Protein AF-A0A350US09-F1 (afdb_monomer)

Solvent-accessible surface area (backbone atoms only — not comparable to full-atom values): 3875 Å² total; per-residue (Å²): 142,73,64,71,60,58,52,51,54,49,51,52,50,39,61,75,65,42,42,64,58,55,51,50,58,54,21,74,76,34,70,63,53,37,50,38,52,49,35,70,71,67,64,80,50,59,68,70,57,42,48,63,75,58,57,53,66,73,58,57,58,61,73,75,107

Sequence (65 aa):
MHDGCGVRIFTNLCTRFEFMGHLLAIAALDSVCMEAMFDSVSGHKPYKEILLNSISFPLTVNMIR

Foldseek 3Di:
DPPVVVVVVVVVVCVVVVVVVVQVVVCVVPVLSVVLVCCVPVVPDDNVVSCVSNDPVVVVVVVVD

pLDDT: mean 72.73, std 11.36, range [43.62, 85.12]

Nearest PDB structures (foldseek):
  3a98-assembly2_C  TM=3.824E-01  e=7.392E+00  Homo sapiens

Mean predicted aligned error: 9.97 Å

Radius of gyration: 14.26 Å; Cα contacts (8 Å, |Δi|>4): 25; chains: 1; bounding box: 32×31×24 Å

Structure (mmCIF, N/CA/C/O backbone):
data_AF-A0A350US09-F1
#
_entry.id   AF-A0A350US09-F1
#
loop_
_atom_site.group_PDB
_atom_site.id
_atom_site.type_symbol
_atom_site.label_atom_id
_atom_site.label_alt_id
_atom_site.label_comp_id
_atom_site.label_asym_id
_atom_site.label_entity_id
_atom_site.label_seq_id
_atom_site.pdbx_PDB_ins_code
_atom_site.Cartn_x
_atom_site.Cartn_y
_atom_site.Cartn_z
_atom_site.occupancy
_atom_site.B_iso_or_equiv
_atom_site.auth_seq_id
_atom_site.auth_comp_id
_atom_site.auth_asym_id
_atom_site.auth_atom_id
_atom_site.pdbx_PDB_model_num
ATOM 1 N N . MET A 1 1 ? 20.553 -9.684 -13.955 1.00 43.62 1 MET A N 1
ATOM 2 C CA . MET A 1 1 ? 19.960 -10.687 -13.040 1.00 43.62 1 MET A CA 1
ATOM 3 C C . MET A 1 1 ? 20.457 -10.421 -11.616 1.00 43.62 1 MET A C 1
ATOM 5 O O . MET A 1 1 ? 21.266 -11.186 -11.114 1.00 43.62 1 MET A O 1
ATOM 9 N N . HIS A 1 2 ? 20.042 -9.323 -10.975 1.00 53.59 2 HIS A N 1
ATOM 10 C CA . HIS A 1 2 ? 20.451 -9.019 -9.587 1.00 53.59 2 HIS A CA 1
ATOM 11 C C . HIS A 1 2 ? 19.258 -8.679 -8.674 1.00 53.59 2 HIS A C 1
ATOM 13 O O . HIS A 1 2 ? 19.422 -8.525 -7.471 1.00 53.59 2 HIS A O 1
ATOM 19 N N . ASP A 1 3 ? 18.044 -8.649 -9.224 1.00 57.16 3 ASP A N 1
ATOM 20 C CA . ASP A 1 3 ? 16.848 -8.148 -8.536 1.00 57.16 3 ASP A CA 1
ATOM 21 C C . ASP A 1 3 ? 16.100 -9.251 -7.767 1.00 57.16 3 ASP A C 1
ATOM 23 O O . ASP A 1 3 ? 15.439 -8.999 -6.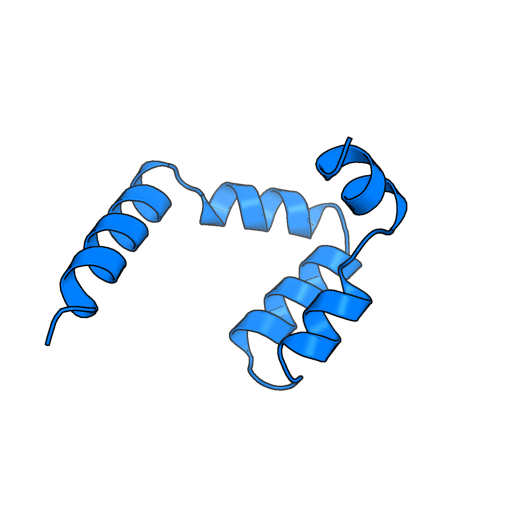764 1.00 57.16 3 ASP A O 1
ATOM 27 N N . GLY A 1 4 ? 16.264 -10.518 -8.165 1.00 62.66 4 GLY A N 1
ATOM 28 C CA . GLY A 1 4 ? 15.555 -11.643 -7.542 1.00 62.66 4 GLY A CA 1
ATOM 29 C C . GLY A 1 4 ? 16.053 -12.027 -6.142 1.00 62.66 4 GLY A C 1
ATOM 30 O O . GLY A 1 4 ? 15.320 -12.662 -5.390 1.00 62.66 4 GLY A O 1
ATOM 31 N N . CYS A 1 5 ? 17.289 -11.672 -5.769 1.00 72.50 5 CYS A N 1
ATOM 32 C CA . CYS A 1 5 ? 17.837 -12.003 -4.448 1.00 72.50 5 CYS A CA 1
ATOM 33 C C . CYS A 1 5 ? 17.270 -11.088 -3.354 1.00 72.50 5 CYS A C 1
ATOM 35 O O . CYS A 1 5 ? 16.799 -11.577 -2.328 1.00 72.50 5 CYS A O 1
ATOM 37 N N . GLY A 1 6 ? 17.241 -9.777 -3.616 1.00 74.06 6 GLY A N 1
ATOM 38 C CA . GLY A 1 6 ? 16.697 -8.785 -2.688 1.00 74.06 6 GLY A CA 1
ATOM 39 C C . GLY A 1 6 ? 15.211 -9.002 -2.416 1.00 74.06 6 GLY A C 1
ATOM 40 O O . GLY A 1 6 ? 14.806 -9.035 -1.257 1.00 74.06 6 GLY A O 1
ATOM 41 N N . VAL A 1 7 ? 14.422 -9.264 -3.466 1.00 77.06 7 VAL A N 1
ATOM 42 C CA . VAL A 1 7 ? 12.985 -9.553 -3.331 1.00 77.06 7 VAL A CA 1
ATOM 43 C C . VAL A 1 7 ? 12.754 -10.769 -2.437 1.00 77.06 7 VAL A C 1
ATOM 45 O O . VAL A 1 7 ? 11.959 -10.692 -1.511 1.00 77.06 7 VAL A O 1
ATOM 48 N N . ARG A 1 8 ? 13.501 -11.865 -2.626 1.00 80.12 8 ARG A N 1
ATOM 49 C CA . ARG A 1 8 ? 13.352 -13.066 -1.785 1.00 80.12 8 ARG A CA 1
ATOM 50 C C . ARG A 1 8 ? 13.692 -12.820 -0.318 1.00 80.12 8 ARG A C 1
ATOM 52 O O . ARG A 1 8 ? 12.984 -13.316 0.554 1.00 80.12 8 ARG A O 1
ATOM 59 N N . ILE A 1 9 ? 14.774 -12.092 -0.039 1.00 82.12 9 ILE A N 1
ATOM 60 C CA . ILE A 1 9 ? 15.163 -11.759 1.339 1.00 82.12 9 ILE A CA 1
ATOM 61 C C . ILE A 1 9 ? 14.074 -10.901 1.985 1.00 82.12 9 ILE A C 1
ATOM 63 O O . ILE A 1 9 ? 13.626 -11.213 3.086 1.00 82.12 9 ILE A O 1
ATOM 67 N N . PHE A 1 10 ? 13.603 -9.876 1.275 1.00 78.44 10 PHE A N 1
ATOM 68 C CA . PHE A 1 10 ? 12.547 -8.990 1.749 1.00 78.44 10 PHE A CA 1
ATOM 69 C C . PHE A 1 10 ? 11.236 -9.743 2.005 1.00 78.44 10 PHE A C 1
ATOM 71 O O . PHE A 1 10 ? 10.678 -9.634 3.093 1.00 78.44 10 PHE A O 1
ATOM 78 N N . THR A 1 11 ? 10.789 -10.585 1.068 1.00 78.75 11 THR A N 1
ATOM 79 C CA . THR A 1 11 ? 9.591 -11.419 1.241 1.00 78.75 11 THR A CA 1
ATOM 80 C C . THR A 1 11 ? 9.722 -12.341 2.452 1.00 78.75 11 THR A C 1
ATOM 82 O O . THR A 1 11 ? 8.801 -12.407 3.259 1.00 78.75 11 THR A O 1
ATOM 85 N N . ASN A 1 12 ? 10.869 -13.002 2.635 1.00 83.62 12 ASN A N 1
ATOM 86 C CA . ASN A 1 12 ? 11.095 -13.856 3.803 1.00 83.62 12 ASN A CA 1
ATOM 87 C C . ASN A 1 12 ? 11.067 -13.070 5.118 1.00 83.62 12 ASN A C 1
ATOM 89 O O . ASN A 1 12 ? 10.504 -13.559 6.096 1.00 83.62 12 ASN A O 1
ATOM 93 N N . LEU A 1 13 ? 11.636 -11.861 5.154 1.00 80.00 13 LEU A N 1
ATOM 94 C CA . LEU A 1 13 ? 11.529 -10.986 6.323 1.00 80.00 13 LEU A CA 1
ATOM 95 C C . LEU A 1 13 ? 10.071 -10.600 6.597 1.00 80.00 13 LEU A C 1
ATOM 97 O O . LEU A 1 13 ? 9.609 -10.774 7.721 1.00 80.00 13 LEU A O 1
ATOM 101 N N . CYS A 1 14 ? 9.339 -10.125 5.588 1.00 78.56 14 CYS A N 1
ATOM 102 C CA . CYS A 1 14 ? 7.937 -9.734 5.734 1.00 78.56 14 CYS A CA 1
ATOM 103 C C . CYS A 1 14 ? 7.063 -10.888 6.237 1.00 78.56 14 CYS A C 1
ATOM 105 O O . CYS A 1 14 ? 6.228 -10.673 7.112 1.00 78.56 14 CYS A O 1
ATOM 107 N N . THR A 1 15 ? 7.278 -12.106 5.735 1.00 80.38 15 THR A N 1
ATOM 108 C CA . THR A 1 15 ? 6.575 -13.302 6.216 1.00 80.38 15 THR A CA 1
ATOM 109 C C . THR A 1 15 ? 6.954 -13.626 7.658 1.00 80.38 15 THR A C 1
ATOM 111 O O . THR A 1 15 ? 6.080 -13.894 8.474 1.00 80.38 15 THR A O 1
ATOM 114 N N . ARG A 1 16 ? 8.247 -13.568 8.004 1.00 83.00 16 ARG A N 1
ATOM 115 C CA . ARG A 1 16 ? 8.732 -13.920 9.348 1.00 83.00 16 ARG A CA 1
ATOM 116 C C . ARG A 1 16 ? 8.254 -12.960 10.436 1.00 83.00 16 ARG A C 1
ATOM 118 O O . ARG A 1 16 ? 8.107 -13.379 11.576 1.00 83.00 16 ARG A O 1
ATOM 125 N N . PHE A 1 17 ? 8.046 -11.693 10.091 1.00 82.06 17 PHE A N 1
ATOM 126 C CA . PHE A 1 17 ? 7.542 -10.669 11.007 1.00 82.06 17 PHE A CA 1
ATOM 127 C C . PHE A 1 17 ? 6.028 -10.458 10.905 1.00 82.06 17 PHE A C 1
ATOM 129 O O . PHE A 1 17 ? 5.534 -9.461 11.419 1.00 82.06 17 PHE A O 1
ATOM 136 N N . GLU A 1 18 ? 5.306 -11.341 10.204 1.00 83.00 18 GLU A N 1
ATOM 137 C CA . GLU A 1 18 ? 3.853 -11.234 10.005 1.00 83.00 18 GLU A CA 1
ATOM 138 C C . GLU A 1 18 ? 3.423 -9.842 9.508 1.00 83.00 18 GLU A C 1
ATOM 140 O O . GLU A 1 18 ? 2.335 -9.348 9.803 1.00 83.00 18 GLU A O 1
ATOM 145 N N . PHE A 1 19 ? 4.289 -9.195 8.721 1.00 80.94 19 PHE A N 1
ATOM 146 C CA . PHE A 1 19 ? 4.148 -7.793 8.336 1.00 80.94 19 PHE A CA 1
ATOM 147 C C . PHE A 1 19 ? 2.826 -7.544 7.609 1.00 80.94 19 PHE A C 1
ATOM 149 O O . PHE A 1 19 ? 2.135 -6.573 7.897 1.00 80.94 19 PHE A O 1
ATOM 156 N N . MET A 1 20 ? 2.433 -8.465 6.721 1.00 79.25 20 MET A N 1
ATOM 157 C CA . MET A 1 20 ? 1.139 -8.398 6.039 1.00 79.25 20 MET A CA 1
ATOM 158 C C . MET A 1 20 ? -0.047 -8.565 6.990 1.00 79.25 20 MET A C 1
ATOM 160 O O . MET A 1 20 ? -1.066 -7.915 6.791 1.00 79.25 20 MET A O 1
ATOM 164 N N . GLY A 1 21 ? 0.080 -9.377 8.042 1.00 81.25 21 GLY A N 1
ATOM 165 C CA . GLY A 1 21 ? -0.952 -9.508 9.071 1.00 81.25 21 GLY A CA 1
ATOM 166 C C . GLY A 1 21 ? -1.155 -8.201 9.836 1.00 81.25 21 GLY A C 1
ATOM 167 O O . GLY A 1 21 ? -2.286 -7.752 10.005 1.00 81.25 21 GLY A O 1
ATOM 168 N N . HIS A 1 22 ? -0.064 -7.531 10.215 1.00 81.38 22 HIS A N 1
ATOM 169 C CA . HIS A 1 22 ? -0.121 -6.207 10.839 1.00 81.38 22 HIS A CA 1
ATOM 170 C C . HIS A 1 22 ? -0.679 -5.135 9.899 1.00 81.38 22 HIS A C 1
ATOM 172 O O . HIS A 1 22 ? -1.497 -4.320 10.322 1.00 81.38 22 HIS A O 1
ATOM 178 N N . LEU A 1 23 ? -0.286 -5.155 8.623 1.00 78.00 23 LEU A N 1
ATOM 179 C CA . LEU A 1 23 ? -0.803 -4.229 7.615 1.00 78.00 23 LEU A CA 1
ATOM 180 C C . LEU A 1 23 ? -2.320 -4.399 7.431 1.00 78.00 23 LEU A C 1
ATOM 182 O O . LEU A 1 23 ? -3.054 -3.414 7.418 1.00 78.00 23 LEU A O 1
ATOM 186 N N . LEU A 1 24 ? -2.796 -5.647 7.349 1.00 81.25 24 LEU A N 1
ATOM 187 C CA . LEU A 1 24 ? -4.221 -5.984 7.263 1.00 81.25 24 LEU A CA 1
ATOM 188 C C . LEU A 1 24 ? -4.985 -5.592 8.526 1.00 81.25 24 LEU A C 1
ATOM 190 O O . LEU A 1 24 ? -6.096 -5.083 8.418 1.00 81.25 24 LEU A O 1
ATOM 194 N N . ALA A 1 25 ? -4.394 -5.772 9.708 1.00 83.88 25 ALA A N 1
ATOM 195 C CA . ALA A 1 25 ? -4.998 -5.330 10.960 1.00 83.88 25 ALA A CA 1
ATOM 196 C C . ALA A 1 25 ? -5.168 -3.803 11.005 1.00 83.88 25 ALA A C 1
ATOM 198 O O . ALA A 1 25 ? -6.201 -3.329 11.459 1.00 83.88 25 ALA A O 1
ATOM 199 N N . ILE A 1 26 ? -4.196 -3.036 10.497 1.00 80.88 26 ILE A N 1
ATOM 200 C CA . ILE A 1 26 ? -4.288 -1.570 10.400 1.00 80.88 26 ILE A CA 1
ATOM 201 C C . ILE A 1 26 ? -5.343 -1.159 9.371 1.00 80.88 26 ILE A C 1
ATOM 203 O O . ILE A 1 26 ? -6.177 -0.307 9.660 1.00 80.88 26 ILE A O 1
ATOM 207 N N . ALA A 1 27 ? -5.361 -1.785 8.195 1.00 80.62 27 ALA A N 1
ATOM 208 C CA . ALA A 1 27 ? -6.372 -1.485 7.186 1.00 80.62 27 ALA A CA 1
ATOM 209 C C . ALA A 1 27 ? -7.789 -1.870 7.614 1.00 80.62 27 ALA A C 1
ATOM 211 O O . ALA A 1 27 ? -8.740 -1.196 7.242 1.00 80.62 27 ALA A O 1
ATOM 212 N N . ALA A 1 28 ? -7.955 -2.905 8.436 1.00 82.38 28 ALA A N 1
ATOM 213 C CA . ALA A 1 28 ? -9.258 -3.237 9.001 1.00 82.38 28 ALA A CA 1
ATOM 214 C C . ALA A 1 28 ? -9.811 -2.129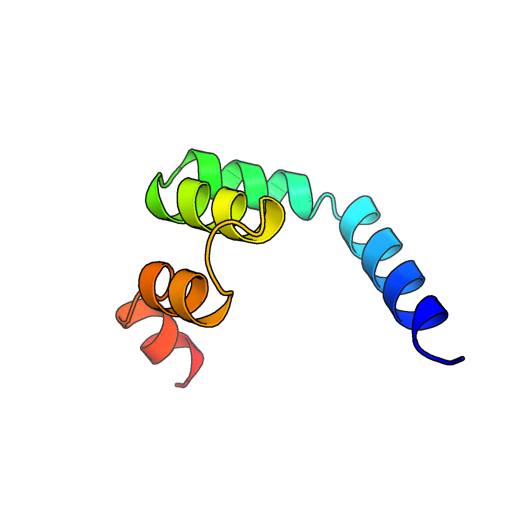 9.922 1.00 82.38 28 ALA A C 1
ATOM 216 O O . ALA A 1 28 ? -11.017 -2.088 10.158 1.00 82.38 28 ALA A O 1
AT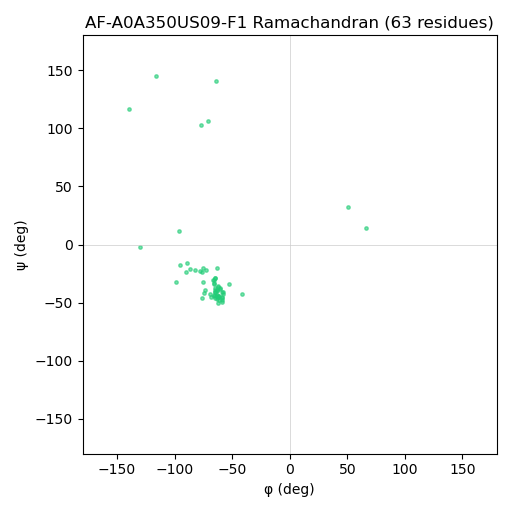OM 217 N N . LEU A 1 29 ? -8.956 -1.236 10.438 1.00 85.12 2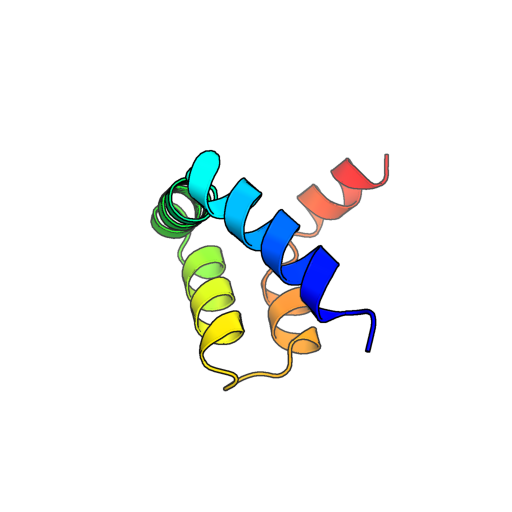9 LEU A N 1
ATOM 218 C CA . LEU A 1 29 ? -9.357 -0.107 11.283 1.00 85.12 29 LEU A CA 1
ATOM 219 C C . LEU A 1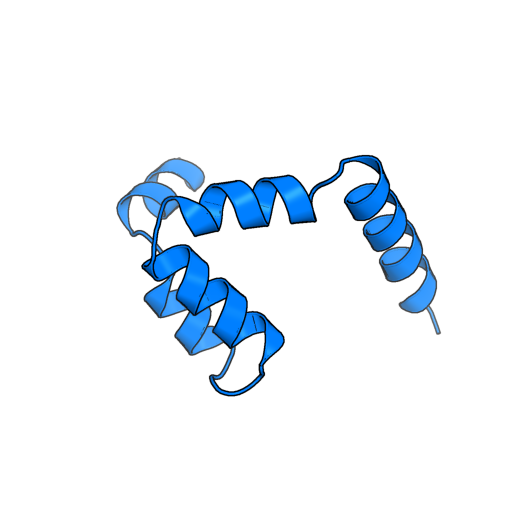 29 ? -9.749 1.139 10.477 1.00 85.12 29 LEU A C 1
ATOM 221 O O . LEU A 1 29 ? -10.445 1.997 11.014 1.00 85.12 29 LEU A O 1
ATOM 225 N N . ASP A 1 30 ? -9.309 1.253 9.221 1.00 81.19 30 ASP A N 1
ATOM 226 C CA . ASP A 1 30 ? -9.497 2.445 8.395 1.00 81.19 30 ASP A CA 1
ATOM 227 C C . ASP A 1 30 ? -9.834 2.075 6.944 1.00 81.19 30 ASP A C 1
ATOM 229 O O . ASP A 1 30 ? -9.034 1.485 6.214 1.00 81.19 30 ASP A O 1
ATOM 233 N N . SER A 1 31 ? -11.037 2.454 6.506 1.00 80.38 31 SER A N 1
ATOM 234 C CA . SER A 1 31 ? -11.553 2.089 5.184 1.00 80.38 31 SER A CA 1
ATOM 235 C C . SER A 1 31 ? -10.746 2.691 4.031 1.00 80.38 31 SER A C 1
ATOM 237 O O . SER A 1 31 ? -10.679 2.078 2.968 1.00 80.38 31 SER A O 1
ATOM 239 N N . VAL A 1 32 ? -10.111 3.854 4.229 1.00 80.38 32 VAL A N 1
ATOM 240 C CA . VAL A 1 32 ? -9.245 4.484 3.215 1.00 80.38 32 VAL A CA 1
ATOM 241 C C . VAL A 1 32 ? -7.977 3.653 3.036 1.00 80.38 32 VAL A C 1
ATOM 243 O O . VAL A 1 32 ? -7.564 3.370 1.914 1.00 80.38 32 VAL A O 1
ATOM 246 N N . CYS A 1 33 ? -7.392 3.189 4.139 1.00 77.44 33 CYS A N 1
ATOM 247 C CA . CYS A 1 33 ? -6.230 2.312 4.135 1.00 77.44 33 CYS A CA 1
ATOM 248 C C . CYS A 1 33 ? -6.548 0.941 3.506 1.00 77.44 33 CYS A C 1
ATOM 250 O O . CYS A 1 33 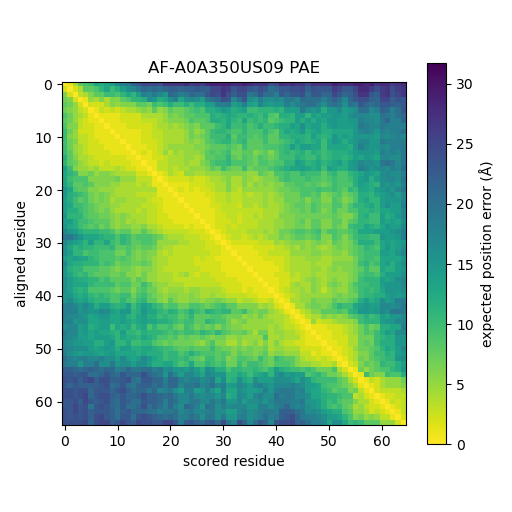? -5.733 0.403 2.752 1.00 77.44 33 CYS A O 1
ATOM 252 N N . MET A 1 34 ? -7.749 0.402 3.742 1.00 82.75 34 MET A N 1
ATOM 253 C CA . MET A 1 34 ? -8.222 -0.826 3.093 1.00 82.75 34 MET A CA 1
ATOM 254 C C . MET A 1 34 ? -8.397 -0.666 1.578 1.00 82.75 34 MET A C 1
ATOM 256 O O . MET A 1 34 ? -7.924 -1.520 0.824 1.00 82.75 34 MET A O 1
ATOM 260 N N . GLU A 1 35 ? -9.029 0.421 1.125 1.00 83.31 35 GLU A N 1
ATOM 261 C CA . GLU A 1 35 ? -9.205 0.715 -0.305 1.00 83.31 35 GLU A CA 1
ATOM 262 C C . GLU A 1 35 ? -7.850 0.909 -0.996 1.00 83.31 35 GLU A C 1
ATOM 264 O O . GLU A 1 35 ? -7.577 0.288 -2.021 1.00 83.31 35 GLU A O 1
ATOM 269 N N . ALA A 1 36 ? -6.951 1.674 -0.376 1.00 80.00 36 ALA A N 1
ATOM 270 C CA . ALA A 1 36 ? -5.596 1.891 -0.865 1.00 80.00 36 ALA A CA 1
ATOM 271 C C . ALA A 1 36 ? -4.797 0.591 -1.032 1.00 80.00 36 ALA A C 1
ATOM 273 O O . ALA A 1 36 ? -4.092 0.404 -2.031 1.00 80.00 36 ALA A O 1
ATOM 274 N N . MET A 1 37 ? -4.900 -0.323 -0.062 1.00 79.62 37 MET A N 1
ATOM 275 C CA . MET A 1 37 ? -4.262 -1.635 -0.159 1.00 79.62 37 MET A CA 1
ATOM 276 C C . MET A 1 37 ? -4.865 -2.476 -1.281 1.00 79.62 37 MET A C 1
ATOM 278 O O . MET A 1 37 ? -4.122 -3.087 -2.047 1.00 79.62 37 MET A O 1
ATOM 282 N N . PHE A 1 38 ? -6.192 -2.493 -1.410 1.00 82.69 38 PHE A N 1
ATOM 283 C CA . PHE A 1 38 ? -6.860 -3.220 -2.485 1.00 82.69 38 PHE A CA 1
ATOM 284 C C . PHE A 1 38 ? -6.471 -2.678 -3.866 1.00 82.69 38 PHE A C 1
ATOM 286 O O . PHE A 1 38 ? -6.122 -3.448 -4.764 1.00 82.69 38 PHE A O 1
ATOM 293 N N . ASP A 1 39 ? -6.450 -1.358 -4.034 1.00 81.75 39 ASP A N 1
ATOM 294 C CA . ASP A 1 39 ? -6.035 -0.709 -5.276 1.00 81.75 39 ASP A CA 1
ATOM 295 C C . ASP A 1 39 ? -4.566 -1.011 -5.614 1.00 81.75 39 ASP A C 1
ATOM 297 O O . ASP A 1 39 ? -4.231 -1.242 -6.779 1.00 81.75 39 ASP A O 1
ATOM 301 N N . SER A 1 40 ? -3.697 -1.092 -4.597 1.00 75.94 40 SER A N 1
ATOM 302 C CA . SER A 1 40 ? -2.265 -1.397 -4.764 1.00 75.94 40 SER A CA 1
ATOM 303 C C . SER A 1 40 ? -2.011 -2.805 -5.308 1.00 75.94 40 SER A C 1
ATOM 305 O O . SER A 1 40 ? -1.004 -3.025 -5.980 1.00 75.94 40 SER A O 1
ATOM 307 N N . VAL A 1 41 ? -2.906 -3.757 -5.022 1.00 78.81 41 VAL A N 1
ATOM 308 C CA . VAL A 1 41 ? -2.773 -5.168 -5.432 1.00 78.81 41 VAL A CA 1
ATOM 309 C C . VAL A 1 41 ? -3.596 -5.479 -6.686 1.00 78.81 41 VAL A C 1
ATOM 311 O O . VAL A 1 41 ? -3.187 -6.306 -7.497 1.00 78.81 41 VAL A O 1
ATOM 314 N N . SER A 1 42 ? -4.739 -4.814 -6.875 1.00 79.69 42 SER A N 1
ATOM 315 C CA . SER A 1 42 ? -5.632 -5.036 -8.023 1.00 79.69 42 SER A CA 1
ATOM 316 C C . SER A 1 42 ? -5.114 -4.432 -9.331 1.00 79.69 42 SER A C 1
ATOM 318 O O . SER A 1 42 ? -5.552 -4.844 -10.405 1.00 79.69 42 SER A O 1
ATOM 320 N N . GLY A 1 43 ? -4.200 -3.456 -9.262 1.00 73.19 43 GLY A N 1
ATOM 321 C CA . GLY A 1 43 ? -3.657 -2.770 -10.439 1.00 73.19 43 GLY A CA 1
ATOM 322 C C . GLY A 1 43 ? -4.691 -1.929 -11.196 1.00 73.19 43 GLY A C 1
ATOM 323 O O . GLY A 1 43 ? -4.444 -1.538 -12.335 1.00 73.19 43 GLY A O 1
ATOM 324 N N . HIS A 1 44 ? -5.850 -1.668 -10.583 1.00 74.12 44 HIS A N 1
ATOM 325 C CA . HIS A 1 44 ? -6.964 -0.952 -11.204 1.00 74.12 44 HIS A CA 1
ATOM 326 C C . HIS A 1 44 ? -6.704 0.557 -11.304 1.00 74.12 44 HIS A C 1
ATOM 328 O O . HIS A 1 44 ? -7.143 1.202 -12.255 1.00 74.12 44 HIS A O 1
ATOM 334 N N . LYS A 1 45 ? -5.964 1.113 -10.334 1.00 75.31 45 LYS A N 1
ATOM 335 C CA . LYS A 1 45 ? -5.558 2.521 -10.288 1.00 75.31 45 LYS A CA 1
ATOM 336 C C . LYS A 1 45 ? -4.031 2.640 -10.388 1.00 75.31 45 LYS A C 1
ATOM 338 O O . LYS A 1 45 ? -3.306 1.788 -9.869 1.00 75.31 45 LYS A O 1
ATOM 343 N N . PRO A 1 46 ? -3.500 3.689 -11.039 1.00 77.81 46 PRO A N 1
ATOM 344 C CA . PRO A 1 46 ? -2.064 3.930 -11.074 1.00 77.81 46 PRO A CA 1
ATOM 345 C C . PRO A 1 46 ? -1.529 4.227 -9.667 1.00 77.81 46 PRO A C 1
ATOM 347 O O . PRO A 1 46 ? -2.127 4.982 -8.905 1.00 77.81 46 PRO A O 1
ATOM 350 N N . TYR A 1 47 ? -0.342 3.705 -9.342 1.00 69.44 47 TYR A N 1
ATOM 351 C CA . TYR A 1 47 ? 0.263 3.828 -8.005 1.00 69.44 47 TYR A CA 1
ATOM 352 C C . TYR A 1 47 ? 0.359 5.275 -7.492 1.00 69.44 47 TYR A C 1
ATOM 354 O O . TYR A 1 47 ? 0.184 5.535 -6.307 1.00 69.44 47 TYR A O 1
ATOM 362 N N . LYS A 1 48 ? 0.584 6.240 -8.393 1.00 70.75 48 LYS A N 1
ATOM 363 C CA . LYS A 1 48 ? 0.619 7.672 -8.060 1.00 70.75 48 LYS A CA 1
ATOM 364 C C . LYS A 1 48 ? -0.710 8.177 -7.487 1.00 70.75 48 LYS A C 1
ATOM 366 O O . LYS A 1 48 ? -0.704 9.007 -6.585 1.00 70.75 48 LYS A O 1
ATOM 371 N N . GLU A 1 49 ? -1.826 7.694 -8.019 1.00 75.94 49 GLU A N 1
ATOM 372 C CA . GLU A 1 49 ? -3.173 8.077 -7.591 1.00 75.94 49 GLU A CA 1
ATOM 373 C C . GLU A 1 49 ? -3.522 7.438 -6.249 1.00 75.94 49 GLU A C 1
ATOM 375 O O . GLU A 1 49 ? -4.010 8.116 -5.351 1.00 75.94 49 GLU A O 1
ATOM 380 N N . ILE A 1 50 ? -3.158 6.167 -6.075 1.00 73.19 50 ILE A N 1
ATOM 381 C CA . ILE A 1 50 ? -3.306 5.457 -4.803 1.00 73.19 50 ILE A CA 1
ATOM 382 C C . ILE A 1 50 ? -2.530 6.190 -3.709 1.00 73.19 50 ILE A C 1
ATOM 384 O O . ILE A 1 50 ? -3.088 6.490 -2.658 1.00 73.19 50 ILE A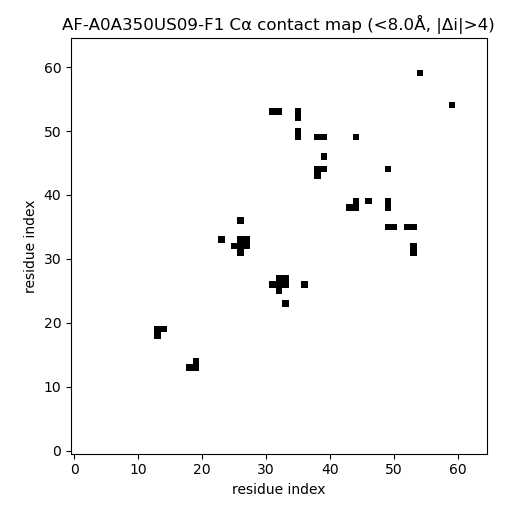 O 1
ATOM 388 N N . LEU A 1 51 ? -1.270 6.555 -3.974 1.00 70.38 51 LEU A N 1
ATOM 389 C CA . LEU A 1 51 ? -0.440 7.284 -3.019 1.00 70.38 51 LEU A CA 1
ATOM 390 C C . LEU A 1 51 ? -1.095 8.616 -2.628 1.00 70.38 51 LEU A C 1
ATOM 392 O O . LEU A 1 51 ? -1.257 8.883 -1.448 1.00 70.38 51 LEU A O 1
ATOM 396 N N . LEU A 1 52 ? -1.533 9.424 -3.598 1.00 70.94 52 LEU A N 1
ATOM 397 C CA . LEU A 1 52 ? -2.181 10.714 -3.328 1.00 70.94 52 LEU A CA 1
ATOM 398 C C . LEU A 1 52 ? -3.467 10.581 -2.503 1.00 70.94 52 LEU A C 1
ATOM 400 O O . LEU A 1 52 ? -3.697 11.411 -1.629 1.00 70.94 52 LEU A O 1
ATOM 404 N N . ASN A 1 53 ? -4.254 9.530 -2.735 1.00 67.81 53 ASN A N 1
ATOM 405 C CA . ASN A 1 53 ? -5.479 9.264 -1.979 1.00 67.81 53 ASN A CA 1
ATOM 406 C C . ASN A 1 53 ? -5.214 8.682 -0.580 1.00 67.81 53 ASN A C 1
ATOM 408 O O . ASN A 1 53 ? -6.045 8.827 0.312 1.00 67.81 53 ASN A O 1
ATOM 412 N N . SER A 1 54 ? -4.056 8.049 -0.380 1.00 65.31 54 SER A N 1
ATOM 413 C CA . SER A 1 54 ? -3.663 7.413 0.889 1.00 65.31 54 SER A CA 1
ATOM 414 C C . SER A 1 54 ? -2.805 8.315 1.778 1.00 65.31 54 SER A C 1
ATOM 416 O O . SER A 1 54 ? -2.630 8.038 2.965 1.00 65.31 54 SER A O 1
ATOM 418 N N . ILE A 1 55 ? -2.213 9.373 1.214 1.00 65.69 55 ILE A N 1
ATOM 419 C CA . ILE A 1 55 ? -1.366 10.308 1.950 1.00 65.69 55 ILE A CA 1
ATOM 420 C C . ILE A 1 55 ? -2.245 11.136 2.886 1.00 65.69 55 ILE A C 1
ATOM 422 O O . ILE A 1 55 ? -2.926 12.081 2.490 1.00 65.69 55 ILE A O 1
ATOM 426 N N . SER A 1 56 ? -2.158 10.826 4.175 1.00 60.41 56 SER A N 1
ATOM 427 C CA . SER A 1 56 ? -2.624 11.731 5.213 1.00 60.41 56 SER A CA 1
ATOM 428 C C . SER A 1 56 ? -1.582 12.845 5.375 1.00 60.41 56 SER A C 1
ATOM 430 O O . SER A 1 56 ? -0.521 12.643 5.967 1.00 60.41 56 SER A O 1
ATOM 432 N N . PHE A 1 57 ? -1.876 14.029 4.826 1.00 56.53 57 PHE A N 1
ATOM 433 C CA . PHE A 1 57 ? -1.046 15.242 4.924 1.00 56.53 57 PHE A CA 1
ATOM 434 C C . PHE A 1 57 ? -0.434 15.480 6.328 1.00 56.53 57 PHE A C 1
ATOM 436 O O . PHE A 1 57 ? 0.762 15.774 6.401 1.00 56.53 57 PHE A O 1
ATOM 443 N N . PRO A 1 58 ? -1.166 15.301 7.454 1.00 56.03 58 PRO A N 1
ATOM 444 C CA . PRO A 1 58 ? -0.576 15.463 8.788 1.00 56.03 58 PRO A CA 1
ATOM 445 C C . PRO A 1 58 ? 0.502 14.421 9.142 1.00 56.03 58 PRO A C 1
ATOM 447 O O . PRO A 1 58 ? 1.464 14.763 9.828 1.00 56.03 58 PRO A O 1
ATOM 450 N N . LEU A 1 59 ? 0.401 13.176 8.663 1.00 52.19 59 LEU A N 1
ATOM 451 C CA . LEU A 1 59 ? 1.407 12.126 8.900 1.00 52.19 59 LEU A CA 1
ATOM 452 C C . LEU A 1 59 ? 2.680 12.354 8.077 1.00 52.19 59 LEU A C 1
ATOM 454 O O . LEU A 1 59 ? 3.782 12.174 8.590 1.00 52.19 59 LEU A O 1
ATOM 458 N N . THR A 1 60 ? 2.544 12.808 6.829 1.00 54.66 60 THR A N 1
ATOM 459 C CA . THR A 1 60 ? 3.694 13.137 5.971 1.00 54.66 60 THR A CA 1
ATOM 460 C C . THR A 1 60 ? 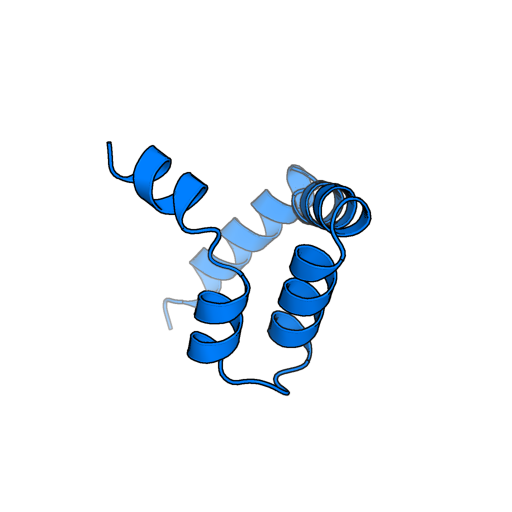4.494 14.313 6.520 1.00 54.66 60 THR A C 1
ATOM 462 O O . THR A 1 60 ? 5.721 14.257 6.540 1.00 54.66 60 THR A O 1
ATOM 465 N N . VAL A 1 61 ? 3.821 15.344 7.039 1.00 54.28 61 VAL A N 1
ATOM 466 C CA . VAL A 1 61 ? 4.489 16.469 7.714 1.00 54.28 61 VAL A CA 1
ATOM 467 C C . VAL A 1 61 ? 5.250 16.002 8.962 1.00 54.28 61 VAL A C 1
ATOM 469 O O . VAL A 1 61 ? 6.339 16.504 9.230 1.00 54.28 61 VAL A O 1
ATOM 472 N N . ASN A 1 62 ? 4.726 15.016 9.696 1.00 50.25 62 ASN A N 1
ATOM 473 C CA . ASN A 1 62 ? 5.361 14.506 10.912 1.00 50.25 62 ASN A CA 1
ATOM 474 C C . ASN A 1 62 ? 6.541 13.547 10.647 1.00 50.25 62 ASN A C 1
ATOM 476 O O . ASN A 1 62 ? 7.395 13.405 11.509 1.00 50.25 62 ASN A O 1
ATOM 480 N N . MET A 1 63 ? 6.607 12.899 9.476 1.00 47.88 63 MET A N 1
ATOM 481 C CA . MET A 1 63 ? 7.745 12.049 9.076 1.00 47.88 63 MET A CA 1
ATOM 482 C C . MET A 1 63 ? 8.934 12.828 8.491 1.00 47.88 63 MET A C 1
ATOM 484 O O . MET A 1 63 ? 10.041 12.298 8.453 1.00 47.88 63 MET A O 1
ATOM 488 N N . ILE A 1 64 ? 8.711 14.049 7.991 1.00 51.81 64 ILE A N 1
ATOM 489 C CA . ILE A 1 64 ? 9.753 14.897 7.376 1.00 51.81 64 ILE A CA 1
ATOM 490 C C . ILE A 1 64 ? 10.456 15.794 8.417 1.00 51.81 64 ILE A C 1
ATOM 492 O O . ILE A 1 64 ? 11.530 16.327 8.140 1.00 51.81 64 ILE A O 1
ATOM 496 N N . ARG A 1 65 ? 9.864 15.961 9.603 1.00 43.88 65 ARG A N 1
ATOM 497 C CA . ARG A 1 65 ? 10.432 16.716 10.726 1.00 43.88 65 ARG A CA 1
ATOM 498 C C . ARG A 1 65 ?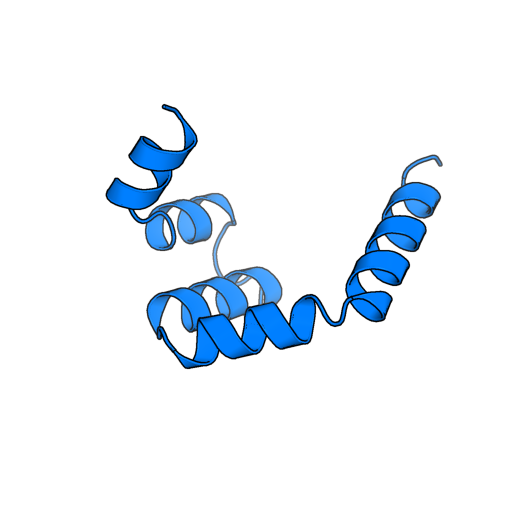 11.337 15.841 11.589 1.00 43.88 65 ARG A C 1
ATOM 500 O O . ARG A 1 65 ? 12.375 16.380 12.032 1.00 43.88 65 ARG A O 1
#

Secondary structure (DSSP, 8-state):
--HHHHHHHHHHHHHHTTHHHHHHHHHTT-HHHHHHHHHHHH--S-HHHHHHHH--HHHHHHHH-